Protein AF-A0A380NZH6-F1 (afdb_monomer)

Mean predicted aligned error: 6.32 Å

InterPro domains:
  IPR003447 FemABX peptidyl transferase [PF02388] (2-117)
  IPR003447 FemABX peptidyl transferase [PS51191] (1-129)
  IPR016181 Acyl-CoA N-acyltransferase [SSF55729] (2-62)

Secondary structure (DSSP, 8-state):
-HHHHHTT-EEEEPPGGGHHHHHHHHHHHHHHHT-PPPPHHHHHHHHHHHGGG---EEEE--HHHHHHHHHHHHHHHHHHHHHHHHHHHH---HHHHHHHHHHHHHHHHHHHHHHHHHHHHHHHHHH--

Nearest PDB structures (foldseek):
  6n9h-assembly1_A  TM=8.801E-01  e=1.020E+00  synthetic construct
  1r49-assembly1_A  TM=5.779E-01  e=1.403E-01  Homo sapiens
  5j0h-assembly1_A  TM=8.875E-01  e=2.063E+00  synthetic construct
  8glt-assembly1_0  TM=8.113E-01  e=1.935E+00  synthetic construct
  8fbo-assembly1_C  TM=5.545E-01  e=1.405E+00  synthetic construct

Organism: Weissella viridescens (NCBI:txid1629)

Radius of gyration: 22.74 Å; Cα contacts (8 Å, |Δi|>4): 81; chains: 1; bounding box: 48×33×60 Å

Sequence (129 aa):
MKKTQQFGVKLRELTREELPAFKALTEDTAKRVGFADKPLEFYQIFFDDYGERAHYVVAEINFVDYINNEKDVIAKLDEKLTKLGERLAVKETKKNRGQFNEFTDQKQQHQKRIQKLWICLANKSQRMM

Solvent-accessible surface area (backbone atoms only — not comparable to full-atom values): 7460 Å² total; per-residue (Å²): 112,76,65,49,61,73,61,54,52,41,80,43,78,58,55,82,87,45,45,66,63,50,45,53,55,49,39,57,50,20,63,74,76,69,51,88,61,81,60,66,66,58,57,50,49,49,42,67,77,44,38,97,78,47,83,53,74,46,82,45,64,57,66,67,63,47,46,50,54,46,48,54,52,40,53,58,42,49,58,51,44,51,58,44,50,55,48,41,74,78,52,79,43,74,68,58,54,50,52,43,51,52,50,50,54,52,42,52,54,46,52,53,52,47,53,55,49,52,52,52,52,55,56,50,61,67,73,77,110

Structure (mmCIF, N/CA/C/O backbone):
data_AF-A0A380NZH6-F1
#
_entry.id   AF-A0A380NZH6-F1
#
loop_
_atom_site.group_PDB
_atom_site.id
_atom_site.type_symbol
_atom_site.label_atom_id
_atom_site.label_alt_id
_atom_site.label_comp_id
_atom_site.label_asym_id
_atom_site.label_entity_id
_atom_site.label_seq_id
_atom_site.pdbx_PDB_ins_code
_atom_site.Cartn_x
_atom_site.Cartn_y
_atom_site.Cartn_z
_atom_site.occupancy
_atom_site.B_iso_or_equiv
_atom_site.auth_seq_id
_atom_site.auth_comp_id
_atom_site.auth_asym_id
_atom_site.auth_atom_id
_atom_site.pdbx_PDB_model_num
ATOM 1 N N . MET A 1 1 ? -11.509 -6.045 -7.310 1.00 49.09 1 MET A N 1
ATOM 2 C CA . MET A 1 1 ? -10.501 -6.910 -6.652 1.00 49.09 1 MET A CA 1
ATOM 3 C C . MET A 1 1 ? -9.058 -6.696 -7.128 1.00 49.09 1 MET A C 1
ATOM 5 O O . MET A 1 1 ? -8.190 -6.624 -6.272 1.00 49.09 1 MET A O 1
ATOM 9 N N . LYS A 1 2 ? -8.763 -6.511 -8.431 1.00 59.88 2 LYS A N 1
ATOM 10 C CA . LYS A 1 2 ? -7.369 -6.371 -8.932 1.00 59.88 2 LYS A CA 1
ATOM 11 C C . LYS A 1 2 ? -6.537 -5.249 -8.275 1.00 59.88 2 LYS A C 1
ATOM 13 O O . LYS A 1 2 ? -5.356 -5.439 -8.020 1.00 59.88 2 LYS A O 1
ATOM 18 N N . LYS A 1 3 ? -7.153 -4.102 -7.956 1.00 62.75 3 LYS A N 1
ATOM 19 C CA . LYS A 1 3 ? -6.465 -2.970 -7.302 1.00 62.75 3 LYS A CA 1
ATOM 20 C C . LYS A 1 3 ? -6.102 -3.253 -5.837 1.00 62.75 3 LYS A C 1
ATOM 22 O O . LYS A 1 3 ? -5.036 -2.859 -5.397 1.00 62.75 3 LYS A O 1
ATOM 27 N N . THR A 1 4 ? -6.947 -3.968 -5.097 1.00 67.94 4 THR A N 1
ATOM 28 C CA . THR A 1 4 ? -6.730 -4.293 -3.674 1.00 67.94 4 THR A CA 1
ATOM 29 C C . THR A 1 4 ? -5.470 -5.139 -3.474 1.00 67.94 4 THR A C 1
ATOM 31 O O . THR A 1 4 ? -4.642 -4.813 -2.630 1.00 67.94 4 THR A O 1
ATOM 34 N N . GLN A 1 5 ? -5.278 -6.158 -4.322 1.00 67.06 5 GLN A N 1
ATOM 35 C CA . GLN A 1 5 ? -4.050 -6.963 -4.348 1.00 67.06 5 GLN A CA 1
ATOM 36 C C . GLN A 1 5 ? -2.838 -6.150 -4.807 1.00 67.06 5 GLN A C 1
ATOM 38 O O . GLN A 1 5 ? -1.771 -6.262 -4.215 1.00 67.06 5 GLN A O 1
ATOM 43 N N . GLN A 1 6 ? -3.004 -5.292 -5.821 1.00 69.25 6 GLN A N 1
ATOM 44 C CA . GLN A 1 6 ? -1.930 -4.415 -6.291 1.00 69.25 6 GLN A CA 1
ATOM 45 C C . GLN A 1 6 ? -1.410 -3.482 -5.187 1.00 69.25 6 GLN A C 1
ATOM 47 O O . GLN A 1 6 ? -0.216 -3.209 -5.140 1.00 69.25 6 GLN A O 1
ATOM 52 N N . PHE A 1 7 ? -2.290 -3.007 -4.300 1.00 74.31 7 PHE A N 1
ATOM 53 C CA . PHE A 1 7 ? -1.907 -2.146 -3.182 1.00 74.31 7 PHE A CA 1
ATOM 54 C C . PHE A 1 7 ? -1.414 -2.901 -1.942 1.00 74.31 7 PHE A C 1
ATOM 56 O O . PHE A 1 7 ? -1.074 -2.265 -0.949 1.00 74.31 7 PHE A O 1
ATOM 63 N N . GLY A 1 8 ? -1.356 -4.236 -1.984 1.00 82.38 8 GLY A N 1
ATOM 64 C CA . GLY A 1 8 ? -0.907 -5.041 -0.849 1.00 82.38 8 GLY A CA 1
ATOM 65 C C . GLY A 1 8 ? -1.820 -4.931 0.373 1.00 82.38 8 GLY A C 1
ATOM 66 O O . GLY A 1 8 ? -1.342 -5.088 1.494 1.00 82.38 8 GLY A O 1
ATOM 67 N N . VAL A 1 9 ? -3.111 -4.641 0.168 1.00 87.69 9 VAL A N 1
ATOM 68 C CA . VAL A 1 9 ? -4.091 -4.601 1.259 1.00 87.69 9 VAL A CA 1
ATOM 69 C C . VAL A 1 9 ? -4.250 -6.010 1.819 1.00 87.69 9 VAL A C 1
ATOM 71 O O . VAL A 1 9 ? -4.562 -6.941 1.071 1.00 87.69 9 VAL A O 1
ATOM 74 N N . LYS A 1 10 ? -4.066 -6.153 3.129 1.00 88.25 10 LYS A N 1
ATOM 75 C CA . LYS A 1 10 ? -4.264 -7.405 3.859 1.00 88.25 10 LYS A CA 1
ATOM 76 C C . LYS A 1 10 ? -5.495 -7.284 4.746 1.00 88.25 10 LYS A C 1
ATOM 78 O O . LYS A 1 10 ? -5.770 -6.216 5.288 1.00 88.25 10 LYS A O 1
ATOM 83 N N . LEU A 1 11 ? -6.241 -8.379 4.849 1.00 91.38 11 LEU A N 1
ATOM 84 C CA . LEU A 1 11 ? -7.288 -8.526 5.850 1.00 91.38 11 LEU A CA 1
ATOM 85 C C . LEU A 1 11 ? -6.686 -9.231 7.054 1.00 91.38 11 LEU A C 1
ATOM 87 O O . LEU A 1 11 ? -5.970 -10.220 6.888 1.00 91.38 11 LEU A O 1
ATOM 91 N N . ARG A 1 12 ? -6.974 -8.710 8.239 1.00 93.56 12 ARG A N 1
ATOM 92 C CA . ARG A 1 12 ? -6.500 -9.276 9.494 1.00 93.56 12 ARG A CA 1
ATOM 93 C C . ARG A 1 12 ? -7.619 -9.236 10.518 1.00 93.56 12 ARG A C 1
ATOM 95 O O . ARG A 1 12 ? -8.300 -8.219 10.649 1.00 93.56 12 ARG A O 1
ATOM 102 N N . GLU A 1 13 ? -7.802 -10.348 11.213 1.00 94.25 13 GLU A N 1
ATOM 103 C CA . GLU A 1 13 ? -8.663 -10.405 12.389 1.00 94.25 13 GLU A CA 1
ATOM 104 C C . GLU A 1 13 ? -7.970 -9.710 13.563 1.00 94.25 13 GLU A C 1
ATOM 106 O O . GLU A 1 13 ? -6.764 -9.870 13.776 1.00 94.25 13 GLU A O 1
ATOM 111 N N . LEU A 1 14 ? -8.730 -8.888 14.279 1.00 94.19 14 LEU A N 1
ATOM 112 C CA . LEU A 1 14 ? -8.266 -8.175 15.457 1.00 94.19 14 LEU A CA 1
ATOM 113 C C . LEU A 1 14 ? -8.392 -9.045 16.698 1.00 94.19 14 LEU A C 1
ATOM 115 O O . LEU A 1 14 ? -9.373 -9.773 16.865 1.00 94.19 14 LEU A O 1
ATOM 119 N N . THR A 1 15 ? -7.438 -8.886 17.609 1.00 94.75 15 THR A N 1
ATOM 120 C CA . THR A 1 15 ? -7.571 -9.420 18.963 1.00 94.75 15 THR A CA 1
ATOM 121 C C . THR A 1 15 ? -8.375 -8.468 19.850 1.00 94.75 15 THR A C 1
ATOM 123 O O . THR A 1 15 ? -8.601 -7.297 19.521 1.00 94.75 15 THR A O 1
ATOM 126 N N . ARG A 1 16 ? -8.800 -8.962 21.016 1.00 93.62 16 ARG A N 1
ATOM 127 C CA . ARG A 1 16 ? -9.546 -8.176 22.005 1.00 93.62 16 ARG A CA 1
ATOM 128 C C . ARG A 1 16 ? -8.792 -6.913 22.440 1.00 93.62 16 ARG A C 1
ATOM 130 O O . ARG A 1 16 ? -9.400 -5.867 22.661 1.00 93.62 16 ARG A O 1
ATOM 137 N N . GLU A 1 17 ? -7.468 -6.995 22.541 1.00 95.19 17 GLU A N 1
ATOM 138 C CA . GLU A 1 17 ? -6.579 -5.901 22.956 1.00 95.19 17 GLU A CA 1
ATOM 139 C C . GLU A 1 17 ? -6.511 -4.775 21.916 1.00 95.19 17 GLU A C 1
ATOM 141 O O . GLU A 1 17 ? -6.164 -3.645 22.252 1.00 95.19 17 GLU A O 1
ATOM 146 N N . GLU A 1 18 ? -6.870 -5.062 20.663 1.00 95.00 18 GLU A N 1
ATOM 147 C CA . GLU A 1 18 ? -6.855 -4.104 19.556 1.00 95.00 18 GLU A CA 1
ATOM 148 C C . GLU A 1 18 ? -8.195 -3.371 19.373 1.00 95.00 18 GLU A C 1
ATOM 150 O O . GLU A 1 18 ? -8.281 -2.406 18.605 1.00 95.00 18 GLU A O 1
ATOM 155 N N . LEU A 1 19 ? -9.241 -3.761 20.112 1.00 94.94 19 LEU A N 1
ATOM 156 C CA . LEU A 1 19 ? -10.554 -3.105 20.077 1.00 94.94 19 LEU A CA 1
ATOM 157 C C . LEU A 1 19 ? -10.524 -1.598 20.399 1.00 94.94 19 LEU A C 1
ATOM 159 O O . LEU A 1 19 ? -11.288 -0.862 19.772 1.00 94.94 19 LEU A O 1
ATOM 163 N N . PRO A 1 20 ? -9.648 -1.074 21.283 1.00 95.69 20 PRO A N 1
ATOM 164 C CA . PRO A 1 20 ? -9.499 0.371 21.460 1.00 95.69 20 PRO A CA 1
ATOM 165 C C . PRO A 1 20 ? -9.061 1.092 20.176 1.00 95.69 20 PRO A C 1
ATOM 167 O O . PRO A 1 20 ? -9.580 2.162 19.857 1.00 95.69 20 PRO A O 1
ATOM 170 N N . ALA A 1 21 ? -8.145 0.501 19.401 1.00 92.56 21 ALA A N 1
ATOM 171 C CA . ALA A 1 21 ? -7.702 1.074 18.130 1.00 92.56 21 ALA A CA 1
ATOM 172 C C . ALA A 1 21 ? -8.813 1.008 17.071 1.00 92.56 21 ALA A C 1
ATOM 174 O O . ALA A 1 21 ? -9.024 1.969 16.329 1.00 92.56 21 ALA A O 1
ATOM 175 N N . PHE A 1 22 ? -9.568 -0.093 17.039 1.00 94.00 22 PHE A N 1
ATOM 176 C CA . PHE A 1 22 ? -10.758 -0.222 16.200 1.00 94.00 22 PHE A CA 1
ATOM 177 C C . PHE A 1 22 ? -11.805 0.850 16.524 1.00 94.00 22 PHE A C 1
ATOM 179 O O . PHE A 1 22 ? -12.269 1.546 15.622 1.00 94.00 22 PHE A O 1
ATOM 186 N N . LYS A 1 23 ? -12.106 1.045 17.812 1.00 94.50 23 LYS A N 1
ATOM 187 C CA . LYS A 1 23 ? -13.035 2.067 18.305 1.00 94.50 23 LYS A CA 1
ATOM 188 C C . LYS A 1 23 ? -12.628 3.475 17.872 1.00 94.50 23 LYS A C 1
ATOM 190 O O . LYS A 1 23 ? -13.481 4.261 17.472 1.00 94.50 23 LYS A O 1
ATOM 195 N N . ALA A 1 24 ? -11.339 3.808 17.930 1.00 93.88 24 ALA A N 1
ATOM 196 C CA . ALA A 1 24 ? -10.859 5.108 17.465 1.00 93.88 24 ALA A CA 1
ATOM 197 C C . ALA A 1 24 ? -11.144 5.317 15.962 1.00 93.88 24 ALA A C 1
ATOM 199 O O . ALA A 1 24 ? -11.608 6.382 15.555 1.00 93.88 24 ALA A O 1
ATOM 200 N N . LEU A 1 25 ? -10.948 4.278 15.138 1.00 91.62 25 LEU A N 1
ATOM 201 C CA . LEU A 1 25 ? -11.234 4.323 13.698 1.00 91.62 25 LEU A CA 1
ATOM 202 C C . LEU A 1 25 ? -12.733 4.458 13.391 1.00 91.62 25 LEU A C 1
ATOM 204 O O . LEU A 1 25 ? -13.120 5.213 12.486 1.00 91.62 25 LEU A O 1
ATOM 208 N N . THR A 1 26 ? -13.585 3.724 14.111 1.00 92.25 26 THR A N 1
ATOM 209 C CA . THR A 1 26 ? -15.043 3.808 13.941 1.00 92.25 26 THR A CA 1
ATOM 210 C C . THR A 1 26 ? -15.569 5.154 14.404 1.00 92.25 26 THR A C 1
ATOM 212 O O . THR A 1 26 ? -16.432 5.720 13.738 1.00 92.25 26 THR A O 1
ATOM 215 N N . GLU A 1 27 ? -14.997 5.721 15.464 1.00 94.19 27 GLU A N 1
ATOM 216 C CA . GLU A 1 27 ? -15.384 7.029 15.979 1.00 94.19 27 GLU A CA 1
ATOM 217 C C . GLU A 1 27 ? -15.055 8.157 15.009 1.00 94.19 27 GLU A C 1
ATOM 219 O O . GLU A 1 27 ? -15.910 8.996 14.730 1.00 94.19 27 GLU A O 1
ATOM 224 N N . ASP A 1 28 ? -13.843 8.163 14.453 1.00 92.88 28 ASP A N 1
ATOM 225 C CA . ASP A 1 28 ? -13.444 9.131 13.430 1.00 92.88 28 ASP A CA 1
ATOM 226 C C . ASP A 1 28 ? -14.360 9.044 12.204 1.00 92.88 28 ASP A C 1
ATOM 228 O O . ASP A 1 28 ? -14.760 10.057 11.619 1.00 92.88 28 ASP A O 1
ATOM 232 N N . THR A 1 29 ? -14.747 7.823 11.833 1.00 91.81 29 THR A N 1
ATOM 233 C CA . THR A 1 29 ? -15.702 7.591 10.747 1.00 91.81 29 THR A CA 1
ATOM 234 C C . THR A 1 29 ? -17.093 8.108 11.108 1.00 91.81 29 THR A C 1
ATOM 236 O O . THR A 1 29 ? -17.703 8.806 10.298 1.00 91.81 29 THR A O 1
ATOM 239 N N . ALA A 1 30 ? -17.577 7.822 12.314 1.00 92.31 30 ALA A N 1
ATOM 240 C CA . ALA A 1 30 ? -18.882 8.246 12.802 1.00 92.31 30 ALA A CA 1
ATOM 241 C C . ALA A 1 30 ? -18.991 9.774 12.878 1.00 92.31 30 ALA A C 1
ATOM 243 O O . ALA A 1 30 ? -19.942 10.345 12.345 1.00 92.31 30 ALA A O 1
ATOM 244 N N . LYS A 1 31 ? -17.956 10.447 13.403 1.00 93.12 31 LYS A N 1
ATOM 245 C CA . LYS A 1 31 ? -17.822 11.914 13.410 1.00 93.12 31 LYS A CA 1
ATOM 246 C C . LYS A 1 31 ? -17.895 12.499 12.003 1.00 93.12 31 LYS A C 1
ATOM 248 O O . LYS A 1 31 ? -18.608 13.471 11.781 1.00 93.12 31 LYS A O 1
ATOM 253 N N . ARG A 1 32 ? -17.186 11.897 11.042 1.00 93.56 32 ARG A N 1
ATOM 254 C CA . ARG A 1 32 ? -17.176 12.358 9.644 1.00 93.56 32 ARG A CA 1
ATOM 255 C C . ARG A 1 32 ? -18.535 12.204 8.960 1.00 93.56 32 ARG A C 1
ATOM 257 O O . ARG A 1 32 ? -18.887 13.035 8.132 1.00 93.56 32 ARG A O 1
ATOM 264 N N . VAL A 1 33 ? -19.254 11.121 9.246 1.00 92.94 33 VAL A N 1
ATO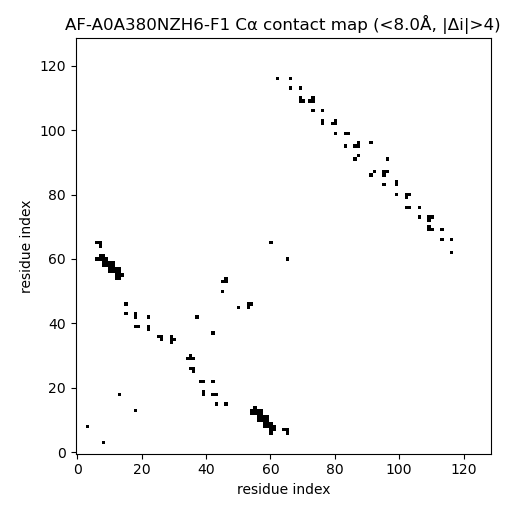M 265 C CA . VAL A 1 33 ? -20.554 10.815 8.623 1.00 92.94 33 VAL A CA 1
ATOM 266 C C . VAL A 1 33 ? -21.713 11.505 9.359 1.00 92.94 33 VAL A C 1
ATOM 268 O O . VAL A 1 33 ? -22.757 11.738 8.758 1.00 92.94 33 VAL A O 1
ATOM 271 N N . GLY A 1 34 ? -21.524 11.881 10.626 1.00 92.56 34 GLY A N 1
ATOM 272 C CA . GLY A 1 34 ? -22.514 12.580 11.446 1.00 92.56 34 GLY A CA 1
ATOM 273 C C . GLY A 1 34 ? -23.439 11.653 12.239 1.00 92.56 34 GLY A C 1
ATOM 274 O O . GLY A 1 34 ? -24.594 12.004 12.465 1.00 92.56 34 GLY A O 1
ATOM 275 N N . PHE A 1 35 ? -22.963 10.474 12.655 1.00 91.06 35 PHE A N 1
ATOM 276 C CA . PHE A 1 35 ? -23.714 9.565 13.531 1.00 91.06 35 PHE A CA 1
ATOM 277 C C . PHE A 1 35 ? -22.956 9.260 14.829 1.00 91.06 35 PHE A C 1
ATOM 279 O O . PHE A 1 35 ? -21.754 9.498 14.933 1.00 91.06 35 PHE A O 1
ATOM 286 N N . ALA A 1 36 ? -23.670 8.744 15.832 1.00 89.56 36 ALA A N 1
ATOM 287 C CA . ALA A 1 36 ? -23.090 8.362 17.117 1.00 89.56 36 ALA A CA 1
ATOM 288 C C . ALA A 1 36 ? -22.508 6.940 17.069 1.00 89.56 36 ALA A C 1
ATOM 290 O O . ALA A 1 36 ? -23.213 5.987 16.730 1.00 89.56 36 ALA A O 1
ATOM 291 N N . ASP A 1 37 ? -21.236 6.801 17.440 1.00 93.12 37 ASP A N 1
ATOM 292 C CA . ASP A 1 37 ? -20.571 5.503 17.576 1.00 93.12 37 ASP A CA 1
ATOM 293 C C . ASP A 1 37 ? -20.915 4.821 18.914 1.00 93.12 37 ASP A C 1
ATOM 295 O O . ASP A 1 37 ? -21.281 5.480 19.891 1.00 93.12 37 ASP A O 1
ATOM 299 N N . LYS A 1 38 ? -20.786 3.492 18.973 1.00 94.38 38 LYS A N 1
ATOM 300 C CA . LYS A 1 38 ? -20.929 2.717 20.215 1.00 94.38 38 LYS A CA 1
ATOM 301 C C . LYS A 1 38 ? -19.699 2.890 21.109 1.00 94.38 38 LYS A C 1
ATOM 303 O O . LYS A 1 38 ? -18.612 3.082 20.573 1.00 94.38 38 LYS A O 1
ATOM 308 N N . PRO A 1 39 ? -19.837 2.827 22.446 1.00 95.94 39 PRO A N 1
ATOM 309 C CA . PRO A 1 39 ? -18.697 2.917 23.358 1.00 95.94 39 PRO A CA 1
ATOM 310 C C . PRO A 1 39 ? -17.813 1.658 23.277 1.00 95.94 39 PRO A C 1
ATOM 312 O O . PRO A 1 39 ? -18.225 0.643 22.715 1.00 95.94 39 PRO A O 1
ATOM 315 N N . LEU A 1 40 ? -16.593 1.710 23.821 1.00 95.94 40 LEU A N 1
ATOM 316 C CA . LEU A 1 40 ? -15.638 0.595 23.744 1.00 95.94 40 LEU A CA 1
ATOM 317 C C . LEU A 1 40 ? -16.184 -0.683 24.400 1.00 95.94 40 LEU A C 1
ATOM 319 O O . LEU A 1 40 ? -16.004 -1.776 23.864 1.00 95.94 40 LEU A O 1
ATOM 323 N N . GLU A 1 41 ? -16.893 -0.538 25.517 1.00 96.75 41 GLU A N 1
ATOM 324 C CA . GLU A 1 41 ? -17.467 -1.638 26.291 1.00 96.75 41 GLU A CA 1
ATOM 325 C C . GLU A 1 41 ? -18.422 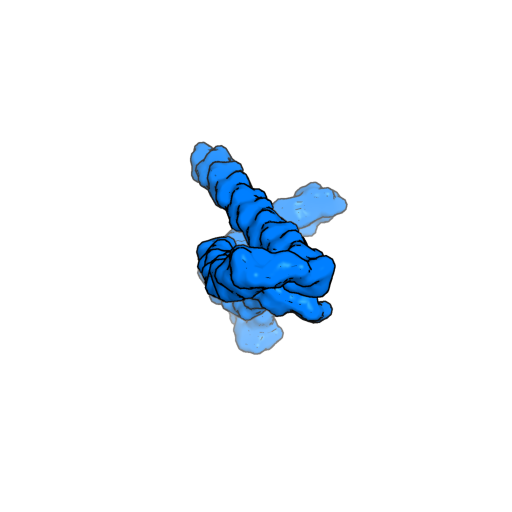-2.483 25.445 1.00 96.75 41 GLU A C 1
ATOM 327 O O . GLU A 1 41 ? -18.445 -3.702 25.575 1.00 96.75 41 GLU A O 1
ATOM 332 N N . PHE A 1 42 ? -19.164 -1.859 24.524 1.00 95.44 42 PHE A N 1
ATOM 333 C CA . PHE A 1 42 ? -20.038 -2.582 23.601 1.00 95.44 42 PHE A CA 1
ATOM 334 C C . PHE A 1 42 ? -19.242 -3.565 22.736 1.00 95.44 42 PHE A C 1
ATOM 336 O O . PHE A 1 42 ? -19.635 -4.721 22.589 1.00 95.44 42 PHE A O 1
ATOM 343 N N . TYR A 1 43 ? -18.111 -3.116 22.187 1.00 94.69 43 TYR A N 1
ATOM 344 C CA . TYR A 1 43 ? -17.278 -3.943 21.321 1.00 94.69 43 TYR A CA 1
ATOM 345 C C . TYR A 1 43 ? -16.600 -5.081 22.092 1.00 94.69 43 TYR A C 1
ATOM 347 O O . TYR A 1 43 ? -16.498 -6.191 21.569 1.00 94.69 43 TYR A O 1
ATOM 355 N N . GLN A 1 44 ? -16.185 -4.819 23.336 1.00 95.12 44 GLN A N 1
ATOM 356 C CA . GLN A 1 44 ? -15.583 -5.815 24.228 1.00 95.12 44 GLN A CA 1
ATOM 357 C C . GLN A 1 44 ? -16.591 -6.882 24.663 1.00 95.12 44 GLN A C 1
ATOM 359 O O . GLN A 1 44 ? -16.304 -8.062 24.511 1.00 95.12 44 GLN A O 1
ATOM 364 N N . ILE A 1 45 ? -17.786 -6.483 25.113 1.00 95.75 45 ILE A N 1
ATOM 365 C CA . ILE A 1 45 ? -18.860 -7.421 25.478 1.00 95.75 45 ILE A CA 1
ATOM 366 C C . ILE A 1 45 ? -19.236 -8.283 24.272 1.00 95.75 45 ILE A C 1
ATOM 368 O O . ILE A 1 45 ? -19.344 -9.497 24.385 1.00 95.75 45 ILE A O 1
ATOM 372 N N . PHE A 1 46 ? -19.368 -7.678 23.089 1.00 94.31 46 PHE A N 1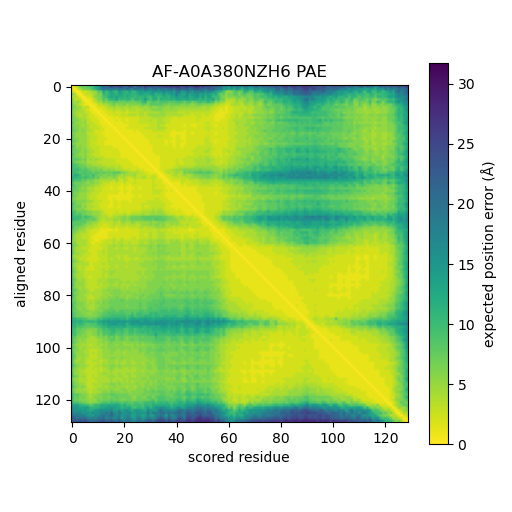
ATOM 373 C CA . PHE A 1 46 ? -19.660 -8.426 21.869 1.00 94.31 46 PHE A CA 1
ATOM 374 C C . PHE A 1 46 ? -18.561 -9.443 21.524 1.00 94.31 46 PHE A C 1
ATOM 376 O O . PHE A 1 46 ? -18.871 -10.548 21.092 1.00 94.31 46 PHE A O 1
ATOM 383 N N . PHE A 1 47 ? -17.286 -9.094 21.720 1.00 94.12 47 PHE A N 1
ATOM 384 C CA . PHE A 1 47 ? -16.176 -10.028 21.531 1.00 94.12 47 PHE A CA 1
ATOM 385 C C . PHE A 1 47 ? -16.245 -11.189 22.535 1.00 94.12 47 PHE A C 1
ATOM 387 O O . PHE A 1 47 ? -16.139 -12.349 22.143 1.00 94.12 47 PHE A O 1
ATOM 394 N N . ASP A 1 48 ? -16.467 -10.877 23.812 1.00 94.00 48 ASP A N 1
ATOM 395 C CA . ASP A 1 48 ? -16.430 -11.844 24.914 1.00 94.00 48 ASP A CA 1
ATOM 396 C C . ASP A 1 48 ? -17.630 -12.810 24.889 1.00 94.00 48 ASP A C 1
ATOM 398 O O . ASP A 1 48 ? -17.459 -14.015 25.072 1.00 94.00 48 ASP A O 1
ATOM 402 N N . ASP A 1 49 ? -18.834 -12.311 24.594 1.00 96.00 49 ASP A N 1
ATOM 403 C CA . ASP A 1 49 ? -20.070 -13.108 24.601 1.00 96.00 49 ASP A CA 1
ATOM 404 C C . ASP A 1 49 ? -20.187 -14.034 23.381 1.00 96.00 49 ASP A C 1
ATOM 406 O O . ASP A 1 49 ? -20.736 -15.144 23.448 1.00 96.00 49 ASP A O 1
ATOM 410 N N . TYR A 1 50 ? -19.709 -13.570 22.225 1.00 92.56 50 TYR A N 1
ATOM 411 C CA . TYR A 1 50 ? -19.831 -14.318 20.976 1.00 92.56 50 TYR A CA 1
ATOM 412 C C . TYR A 1 50 ? -18.593 -15.163 20.676 1.00 92.56 50 TYR A C 1
ATOM 414 O O . TYR A 1 50 ? -18.741 -16.176 19.983 1.00 92.56 50 TYR A O 1
ATOM 422 N N . GLY A 1 51 ? -17.428 -14.821 21.237 1.00 88.50 51 GLY A N 1
ATOM 423 C CA . GLY A 1 51 ? -16.179 -15.564 21.078 1.00 88.50 51 GLY A CA 1
ATOM 424 C C . GLY A 1 51 ? -15.876 -15.836 19.605 1.00 88.50 51 GLY A C 1
ATOM 425 O O . GLY A 1 51 ? -15.954 -14.941 18.769 1.00 88.50 51 GLY A O 1
ATOM 426 N N . GLU A 1 52 ? -15.640 -17.103 19.259 1.00 88.69 52 GLU A N 1
ATOM 427 C CA . GLU A 1 52 ? -15.355 -17.555 17.884 1.00 88.69 52 GLU A CA 1
ATOM 428 C C . GLU A 1 52 ? -16.496 -17.323 16.874 1.00 88.69 52 GLU A C 1
ATOM 430 O O . GLU A 1 52 ? -16.335 -17.581 15.686 1.00 88.69 52 GLU A O 1
ATOM 435 N N . ARG A 1 53 ? -17.671 -16.860 17.315 1.00 90.75 53 ARG A N 1
ATOM 436 C CA . ARG A 1 53 ? -18.803 -16.533 16.430 1.00 90.75 53 ARG A CA 1
ATOM 437 C C . ARG A 1 53 ? -18.803 -15.070 15.983 1.00 90.75 53 ARG A C 1
ATOM 439 O O . ARG A 1 53 ? -19.665 -14.686 15.193 1.00 90.75 53 ARG A O 1
ATOM 446 N N . ALA A 1 54 ? -17.881 -14.256 16.492 1.00 87.25 54 ALA A N 1
ATOM 447 C CA . ALA A 1 54 ? -17.750 -12.843 16.173 1.00 87.25 54 ALA A CA 1
ATOM 448 C C . ALA A 1 54 ? -16.310 -12.510 15.778 1.00 87.25 54 ALA A C 1
ATOM 450 O O . ALA A 1 54 ? -15.373 -12.767 16.523 1.00 87.25 54 ALA A O 1
ATOM 451 N N . HIS A 1 55 ? -16.146 -11.860 14.624 1.00 91.00 55 HIS A N 1
ATOM 452 C CA . HIS A 1 55 ? -14.836 -11.442 14.130 1.00 91.00 55 HIS A CA 1
ATOM 453 C C . HIS A 1 55 ? -14.832 -9.944 13.851 1.00 91.00 55 HIS A C 1
ATOM 455 O O . HIS A 1 55 ? -15.668 -9.434 13.100 1.00 91.00 55 HIS A O 1
ATOM 461 N N . TYR A 1 56 ? -13.845 -9.248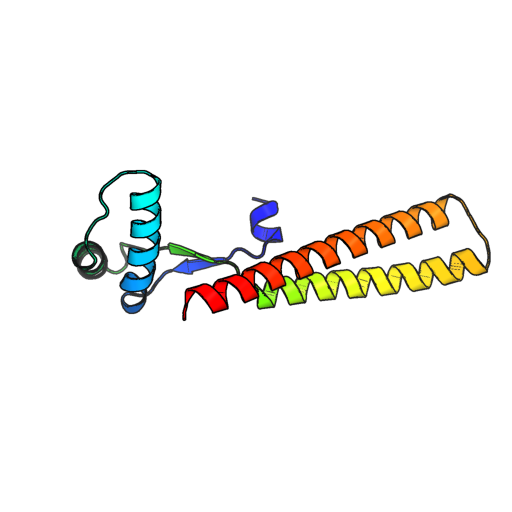 14.407 1.00 93.19 56 TYR A N 1
ATOM 462 C CA . TYR A 1 56 ? -13.502 -7.896 13.987 1.00 93.19 56 TYR A CA 1
ATOM 463 C C . TYR A 1 56 ? -12.384 -7.983 12.963 1.00 93.19 56 TYR A C 1
ATOM 465 O O . TYR A 1 56 ? -11.315 -8.507 13.255 1.00 93.19 56 TYR A O 1
ATOM 473 N N . VAL A 1 57 ? -12.626 -7.474 11.758 1.00 93.12 57 VAL A N 1
ATOM 474 C CA . VAL A 1 57 ? -11.667 -7.549 10.652 1.00 93.12 57 VAL A CA 1
ATOM 475 C C . VAL A 1 57 ? -11.284 -6.145 10.221 1.00 93.12 57 VAL A C 1
ATOM 477 O O . VAL A 1 57 ? -12.147 -5.298 9.987 1.00 93.12 57 VAL A O 1
ATOM 480 N N . VAL A 1 58 ? -9.985 -5.915 10.060 1.00 91.62 58 VAL A N 1
ATOM 481 C CA . VAL A 1 58 ? -9.446 -4.681 9.488 1.00 91.62 58 VAL A CA 1
ATOM 482 C C . VAL A 1 58 ? -8.807 -4.941 8.135 1.00 91.62 58 VAL A C 1
ATOM 484 O O . VAL A 1 58 ? -8.250 -6.007 7.875 1.00 91.62 58 VAL A O 1
ATOM 487 N N . ALA A 1 59 ? -8.886 -3.932 7.270 1.00 91.12 59 ALA A N 1
ATOM 488 C CA . ALA A 1 59 ? -8.111 -3.862 6.044 1.00 91.12 59 ALA A CA 1
ATOM 489 C C . ALA A 1 59 ? -6.924 -2.921 6.269 1.00 91.12 59 ALA A C 1
ATOM 491 O O . ALA A 1 59 ? -7.109 -1.719 6.463 1.00 91.12 59 ALA A O 1
ATOM 492 N N . GLU A 1 60 ? -5.712 -3.462 6.232 1.00 89.25 60 GLU A N 1
ATOM 493 C CA . GLU A 1 60 ? -4.480 -2.715 6.480 1.00 89.25 60 GLU A CA 1
ATOM 494 C C 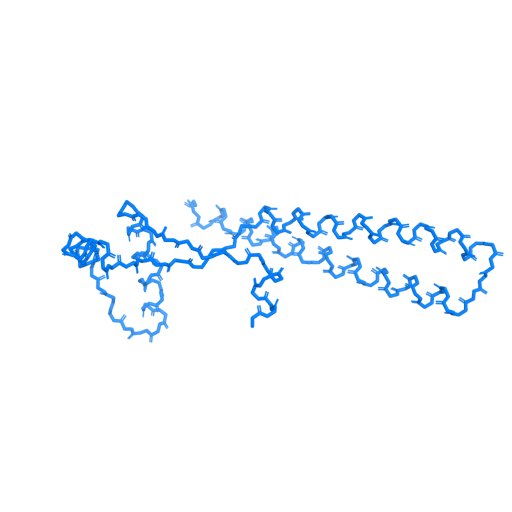. GLU A 1 60 ? -3.562 -2.715 5.254 1.00 89.25 60 GLU A C 1
ATOM 496 O O . GLU A 1 60 ? -3.573 -3.630 4.429 1.00 89.25 60 GLU A O 1
ATOM 501 N N . ILE A 1 61 ? -2.761 -1.656 5.128 1.00 89.00 61 ILE A N 1
ATOM 502 C CA . ILE A 1 61 ? -1.683 -1.554 4.143 1.00 89.00 61 ILE A CA 1
ATOM 503 C C . ILE A 1 61 ? -0.400 -1.269 4.910 1.00 89.00 61 ILE A C 1
ATOM 505 O O . ILE A 1 61 ? -0.315 -0.278 5.637 1.00 89.00 61 ILE A O 1
ATOM 509 N N . ASN A 1 62 ? 0.617 -2.098 4.696 1.00 88.56 62 ASN A N 1
ATOM 510 C CA . ASN A 1 62 ? 1.957 -1.830 5.194 1.00 88.56 62 ASN A CA 1
ATOM 511 C C . ASN A 1 62 ? 2.715 -0.957 4.180 1.00 88.56 62 ASN A C 1
ATOM 513 O O . ASN A 1 62 ? 3.049 -1.398 3.080 1.00 88.56 62 ASN A O 1
ATOM 517 N N . PHE A 1 63 ? 2.984 0.297 4.549 1.00 89.00 63 PHE A N 1
ATOM 518 C CA . PHE A 1 63 ? 3.679 1.239 3.668 1.00 89.00 63 PHE A CA 1
ATOM 519 C C . PHE A 1 63 ? 5.144 0.871 3.419 1.00 89.00 63 PHE A C 1
ATOM 521 O O . PHE A 1 63 ? 5.648 1.170 2.338 1.00 89.00 63 PHE A O 1
ATOM 528 N N . VAL A 1 64 ? 5.815 0.203 4.361 1.00 89.19 64 VAL A N 1
ATOM 529 C CA . VAL A 1 64 ? 7.197 -0.267 4.175 1.00 89.19 64 VAL A CA 1
ATOM 530 C C . VAL A 1 64 ? 7.231 -1.375 3.126 1.00 89.19 64 VAL A C 1
ATOM 532 O O . VAL A 1 64 ? 7.972 -1.261 2.150 1.00 89.19 64 VAL A O 1
ATOM 535 N N . ASP A 1 65 ? 6.371 -2.387 3.270 1.00 89.94 65 ASP A N 1
ATOM 536 C CA . ASP A 1 65 ? 6.238 -3.475 2.291 1.00 89.94 65 ASP A CA 1
ATOM 537 C C . ASP A 1 65 ? 5.888 -2.918 0.906 1.00 89.94 65 ASP A C 1
ATOM 539 O O . ASP A 1 65 ? 6.480 -3.301 -0.103 1.00 89.94 65 ASP A O 1
ATOM 543 N N . TYR A 1 66 ? 4.958 -1.960 0.854 1.00 90.69 66 TYR A N 1
ATOM 544 C CA . TYR A 1 66 ? 4.565 -1.315 -0.392 1.00 90.69 66 TYR A CA 1
ATOM 545 C C . TYR A 1 66 ? 5.743 -0.587 -1.058 1.00 90.69 66 TYR A C 1
ATOM 547 O O . TYR A 1 66 ? 5.978 -0.761 -2.253 1.00 90.69 66 TYR A O 1
ATOM 555 N N . ILE A 1 67 ? 6.506 0.212 -0.302 1.00 92.81 67 ILE A N 1
ATOM 556 C CA . ILE A 1 67 ? 7.679 0.928 -0.828 1.00 92.81 67 ILE A CA 1
ATOM 557 C C . ILE A 1 67 ? 8.725 -0.059 -1.355 1.00 92.81 67 ILE A C 1
ATOM 559 O O . ILE A 1 67 ? 9.305 0.189 -2.413 1.00 92.81 67 ILE A O 1
ATOM 563 N N . ASN A 1 68 ? 8.960 -1.166 -0.651 1.00 92.38 68 ASN A N 1
ATOM 564 C CA . ASN A 1 68 ? 9.909 -2.190 -1.084 1.00 92.38 68 ASN A CA 1
ATOM 565 C C . ASN A 1 68 ? 9.462 -2.851 -2.395 1.00 92.38 68 ASN A C 1
ATOM 567 O O . ASN A 1 68 ? 10.248 -2.915 -3.337 1.00 92.38 68 ASN A O 1
ATOM 571 N N . ASN A 1 69 ? 8.180 -3.204 -2.519 1.00 91.62 69 ASN A N 1
ATOM 572 C CA . ASN A 1 69 ? 7.632 -3.741 -3.766 1.00 91.62 69 ASN A CA 1
ATOM 573 C C . ASN A 1 69 ? 7.796 -2.762 -4.942 1.00 91.62 69 ASN A C 1
ATOM 575 O O . ASN A 1 69 ? 8.161 -3.167 -6.045 1.00 91.62 69 ASN A O 1
ATOM 579 N N . GLU A 1 70 ? 7.553 -1.466 -4.725 1.00 93.69 70 GLU A N 1
ATOM 580 C CA . GLU A 1 70 ? 7.748 -0.449 -5.767 1.00 93.69 70 GLU A CA 1
ATOM 581 C C . GLU A 1 70 ? 9.230 -0.305 -6.163 1.00 93.69 70 GLU A C 1
ATOM 583 O O . GLU A 1 70 ? 9.540 -0.132 -7.345 1.00 93.69 70 GLU A O 1
ATOM 588 N N . LYS A 1 71 ? 10.164 -0.423 -5.207 1.00 95.50 71 LYS A N 1
ATOM 589 C CA . LYS A 1 71 ? 11.612 -0.426 -5.483 1.00 95.50 71 LYS A CA 1
ATOM 590 C C . LYS A 1 71 ? 12.037 -1.637 -6.314 1.00 95.50 71 LYS A C 1
ATOM 592 O O . LYS A 1 71 ? 12.803 -1.464 -7.259 1.00 95.50 71 LYS A O 1
ATOM 597 N N . ASP A 1 72 ? 11.503 -2.821 -6.030 1.00 95.75 72 ASP A N 1
ATOM 598 C CA . ASP A 1 72 ? 11.794 -4.032 -6.806 1.00 95.75 72 ASP A CA 1
ATOM 599 C C . ASP A 1 72 ? 11.304 -3.913 -8.255 1.00 95.75 72 ASP A C 1
ATOM 601 O O . ASP A 1 72 ? 11.971 -4.350 -9.197 1.00 95.75 72 ASP A O 1
ATOM 605 N N . VAL A 1 73 ? 10.138 -3.291 -8.460 1.00 95.31 73 VAL A N 1
ATOM 606 C CA . VAL A 1 73 ? 9.626 -2.998 -9.806 1.00 95.31 73 VAL A CA 1
ATOM 607 C C . VAL A 1 73 ? 10.540 -2.009 -10.531 1.00 95.31 73 VAL A C 1
ATOM 609 O O . VAL A 1 73 ? 10.858 -2.227 -11.702 1.00 95.31 73 VAL A O 1
ATOM 612 N N . ILE A 1 74 ? 11.004 -0.960 -9.844 1.00 97.69 74 ILE A N 1
ATOM 613 C CA . ILE A 1 74 ? 11.960 0.007 -10.399 1.00 97.69 74 ILE A CA 1
ATOM 614 C C . ILE A 1 74 ? 13.270 -0.682 -10.799 1.00 97.69 74 ILE A C 1
ATOM 616 O O . ILE A 1 74 ? 13.730 -0.464 -11.916 1.00 97.69 74 ILE A O 1
ATOM 620 N N . ALA A 1 75 ? 13.824 -1.559 -9.958 1.00 97.94 75 ALA A N 1
ATOM 621 C CA . ALA A 1 75 ? 15.055 -2.289 -10.264 1.00 97.94 75 ALA A CA 1
ATOM 622 C C . ALA A 1 75 ? 14.922 -3.131 -11.548 1.00 97.94 75 ALA A C 1
ATOM 624 O O . ALA A 1 75 ? 15.773 -3.075 -12.436 1.00 97.94 75 ALA A O 1
ATOM 625 N N . LYS A 1 76 ? 13.792 -3.831 -11.718 1.00 97.75 76 LYS A N 1
ATOM 626 C CA . LYS A 1 76 ? 13.497 -4.597 -12.944 1.00 97.75 76 LYS A CA 1
ATOM 627 C C . LYS A 1 76 ? 13.331 -3.708 -14.178 1.00 97.75 76 LYS A C 1
ATOM 629 O O . LYS A 1 76 ? 13.642 -4.135 -15.291 1.00 97.75 76 LYS A O 1
ATOM 634 N N . LEU A 1 77 ? 12.784 -2.502 -14.019 1.00 97.75 77 LEU A N 1
ATOM 635 C CA . LEU A 1 77 ? 12.696 -1.523 -15.106 1.00 97.75 77 LEU A CA 1
ATOM 636 C C . LEU A 1 77 ? 14.081 -0.987 -15.473 1.00 97.75 77 LEU A C 1
ATOM 638 O O . LEU A 1 77 ? 14.366 -0.857 -16.660 1.00 97.75 77 LEU A O 1
ATOM 642 N N . ASP A 1 78 ? 14.951 -0.761 -14.491 1.00 97.88 78 ASP A N 1
ATOM 643 C CA . ASP A 1 78 ? 16.325 -0.312 -14.714 1.00 97.88 78 ASP A CA 1
ATOM 644 C C . ASP A 1 78 ? 17.141 -1.326 -15.512 1.00 97.88 78 ASP A C 1
ATOM 646 O O . ASP A 1 78 ? 17.754 -0.961 -16.514 1.00 97.88 78 ASP A O 1
ATOM 650 N N . GLU A 1 79 ? 17.054 -2.617 -15.186 1.00 97.75 79 GLU A N 1
ATOM 651 C CA . GLU A 1 79 ? 17.693 -3.667 -15.991 1.00 97.75 79 GLU A CA 1
ATOM 652 C C . GLU A 1 79 ? 17.217 -3.667 -17.455 1.00 97.75 79 GLU A C 1
ATOM 654 O O . GLU A 1 79 ? 18.007 -3.864 -18.386 1.00 97.75 79 GLU A O 1
ATOM 659 N N . LYS A 1 80 ? 15.914 -3.450 -17.685 1.00 96.69 80 LYS A N 1
ATOM 660 C CA . LYS A 1 80 ? 15.339 -3.375 -19.038 1.00 96.69 80 LYS A CA 1
ATOM 661 C C . LYS A 1 80 ? 15.801 -2.125 -19.780 1.00 96.69 80 LYS A C 1
ATOM 663 O O . LYS A 1 80 ? 16.091 -2.211 -20.974 1.00 96.69 80 LYS A O 1
ATOM 668 N N . LEU A 1 81 ? 15.859 -0.985 -19.093 1.00 97.25 81 LEU A N 1
ATOM 669 C CA . LEU A 1 81 ? 16.315 0.284 -19.651 1.00 97.25 81 LEU A CA 1
ATOM 670 C C . LEU A 1 81 ? 17.789 0.216 -20.043 1.00 97.25 81 LEU A C 1
ATOM 672 O O . LEU A 1 81 ? 18.114 0.638 -21.149 1.00 97.25 81 LEU A O 1
ATOM 676 N N . THR A 1 82 ? 18.649 -0.394 -19.223 1.00 97.25 82 THR A N 1
ATOM 677 C CA . THR A 1 82 ? 20.067 -0.612 -19.553 1.00 97.25 82 THR A CA 1
ATOM 678 C C . THR A 1 82 ? 20.214 -1.418 -20.844 1.00 97.25 82 THR A C 1
ATOM 680 O O . THR A 1 82 ? 20.817 -0.940 -21.804 1.00 97.25 82 THR A O 1
ATOM 683 N N . LYS A 1 83 ? 19.555 -2.583 -20.936 1.00 95.50 83 LYS A N 1
ATOM 684 C CA . LYS A 1 83 ? 19.597 -3.437 -22.140 1.00 95.50 83 LYS A CA 1
ATOM 685 C C . LYS A 1 83 ? 19.055 -2.734 -23.388 1.00 95.50 83 LYS A C 1
ATOM 687 O O . LYS A 1 83 ? 19.543 -2.950 -24.496 1.00 95.50 83 LYS A O 1
ATOM 692 N N . LEU A 1 84 ? 18.006 -1.921 -23.245 1.00 94.56 84 LEU A N 1
ATOM 693 C CA . LEU A 1 84 ? 17.467 -1.135 -24.359 1.00 94.56 84 LEU A CA 1
ATOM 694 C C . LEU A 1 84 ? 18.392 0.021 -24.747 1.00 94.56 84 LEU A C 1
ATOM 696 O O . LEU A 1 84 ? 18.521 0.296 -25.937 1.00 94.56 84 LEU A O 1
ATOM 700 N N . GLY A 1 85 ? 19.044 0.660 -23.776 1.00 94.38 85 GLY A N 1
ATOM 701 C CA . GLY A 1 85 ? 20.038 1.709 -23.994 1.00 94.38 85 GLY A CA 1
ATOM 702 C C . GLY A 1 85 ? 21.225 1.208 -24.814 1.00 94.38 85 GLY A C 1
ATOM 703 O O . GLY A 1 85 ? 21.572 1.826 -25.816 1.00 94.38 85 GLY A O 1
ATOM 704 N N . GLU A 1 86 ? 21.767 0.037 -24.470 1.00 95.31 86 GLU A N 1
ATOM 705 C CA . GLU A 1 86 ? 22.832 -0.626 -25.240 1.00 95.31 86 GLU A CA 1
ATOM 706 C C . GLU A 1 86 ? 22.402 -0.897 -26.689 1.00 95.31 86 GLU A C 1
ATOM 708 O O . GLU A 1 86 ? 23.111 -0.565 -27.638 1.00 95.31 86 GLU A O 1
ATOM 713 N N . ARG A 1 87 ? 21.195 -1.443 -26.888 1.00 93.38 87 ARG A N 1
ATOM 714 C CA . ARG A 1 87 ? 20.651 -1.706 -28.233 1.00 93.38 87 ARG A CA 1
ATOM 715 C C . ARG A 1 87 ? 20.468 -0.429 -29.048 1.00 93.38 87 ARG A C 1
ATOM 717 O O . ARG A 1 87 ? 20.707 -0.445 -30.252 1.00 93.38 87 ARG A O 1
ATOM 724 N N . LEU A 1 88 ? 20.018 0.649 -28.408 1.00 93.44 88 LEU A N 1
ATOM 725 C CA . LEU A 1 88 ? 19.837 1.952 -29.044 1.00 93.44 88 LEU A CA 1
ATOM 726 C C . LEU A 1 88 ? 21.170 2.581 -29.454 1.00 93.44 88 LEU A C 1
ATOM 728 O O . LEU A 1 88 ? 21.226 3.175 -30.526 1.00 93.44 88 LEU A O 1
ATOM 732 N N . ALA A 1 89 ? 22.225 2.402 -28.654 1.00 93.12 89 ALA A N 1
ATOM 733 C CA . ALA A 1 89 ? 23.570 2.876 -28.976 1.00 93.12 89 ALA A CA 1
ATOM 734 C C . ALA A 1 89 ? 24.171 2.159 -30.198 1.00 93.12 89 ALA A C 1
ATOM 736 O O . ALA A 1 89 ? 24.872 2.782 -30.989 1.00 93.12 89 ALA A O 1
ATOM 737 N N . VAL A 1 90 ? 23.869 0.867 -30.380 1.00 94.12 90 VAL A N 1
ATOM 738 C CA . VAL A 1 90 ? 24.294 0.105 -31.569 1.00 94.12 90 VAL A CA 1
ATOM 739 C C . VAL A 1 90 ? 23.475 0.494 -32.801 1.00 94.12 90 VAL A C 1
ATOM 741 O O . VAL A 1 90 ? 24.025 0.686 -33.884 1.00 94.12 90 VAL A O 1
ATOM 744 N N . LYS A 1 91 ? 22.147 0.574 -32.661 1.00 92.06 91 LYS A N 1
ATOM 745 C CA . LYS A 1 91 ? 21.248 0.969 -33.747 1.00 92.06 91 LYS A CA 1
ATOM 746 C C . LYS A 1 91 ? 19.953 1.552 -33.205 1.00 92.06 91 LYS A C 1
ATOM 748 O O . LYS A 1 91 ? 19.121 0.852 -32.615 1.00 92.06 91 LYS A O 1
ATOM 753 N N . GLU A 1 92 ? 19.716 2.814 -33.530 1.00 92.00 92 GLU A N 1
ATOM 754 C CA . GLU A 1 92 ? 18.466 3.460 -33.178 1.00 92.00 92 GLU A CA 1
ATOM 755 C C . GLU A 1 92 ? 17.321 2.960 -34.070 1.00 92.00 92 GLU A C 1
ATOM 757 O O . GLU A 1 92 ? 17.359 3.025 -35.299 1.00 92.00 92 GLU A O 1
ATOM 762 N N . THR A 1 93 ? 16.280 2.423 -33.434 1.00 94.06 93 THR A N 1
ATOM 763 C CA . THR A 1 93 ? 15.038 2.032 -34.107 1.00 94.06 93 THR A CA 1
ATOM 764 C C . THR A 1 93 ? 13.865 2.676 -33.387 1.00 94.06 93 THR A C 1
ATOM 766 O O . THR A 1 93 ? 13.835 2.731 -32.155 1.00 94.06 93 THR A O 1
ATOM 769 N N . LYS A 1 94 ? 12.847 3.102 -34.144 1.00 93.88 94 LYS A N 1
ATOM 770 C CA . LYS A 1 94 ? 11.621 3.699 -33.586 1.00 93.88 94 LYS A CA 1
ATOM 771 C C . LYS A 1 94 ? 10.968 2.800 -32.529 1.00 93.88 94 LYS A C 1
ATOM 773 O O . LYS A 1 94 ? 10.485 3.293 -31.515 1.00 93.88 94 LYS A O 1
ATOM 778 N N . LYS A 1 95 ? 11.008 1.478 -32.742 1.00 93.56 95 LYS A N 1
ATOM 779 C CA . LYS A 1 95 ? 10.495 0.477 -31.797 1.00 93.56 95 LYS A CA 1
ATOM 780 C C . LYS A 1 95 ? 11.255 0.502 -30.467 1.00 93.56 95 LYS A C 1
ATOM 782 O O . LYS A 1 95 ? 10.626 0.665 -29.427 1.00 93.56 95 LYS A O 1
ATOM 787 N N . ASN A 1 96 ? 12.584 0.377 -30.493 1.00 91.94 96 ASN A N 1
ATOM 788 C CA . ASN A 1 96 ? 13.384 0.365 -29.263 1.00 91.94 96 ASN A CA 1
ATOM 789 C C . ASN A 1 96 ? 13.315 1.714 -28.535 1.00 91.94 96 ASN A C 1
ATOM 791 O O . ASN A 1 96 ? 13.254 1.739 -27.309 1.00 91.94 96 ASN A O 1
ATOM 795 N N . ARG A 1 97 ? 13.274 2.831 -29.279 1.00 94.94 97 ARG A N 1
ATOM 796 C CA . ARG A 1 97 ? 13.163 4.180 -28.707 1.00 94.94 97 ARG A CA 1
ATOM 797 C C . ARG A 1 97 ? 11.827 4.369 -27.999 1.00 94.94 97 ARG A C 1
ATOM 799 O O . ARG A 1 97 ? 11.810 4.846 -26.868 1.00 94.94 97 ARG A O 1
ATOM 806 N N . GLY A 1 98 ? 10.731 3.954 -28.639 1.00 96.31 98 GLY A N 1
ATOM 807 C CA . GLY A 1 98 ? 9.394 3.988 -28.049 1.00 96.31 98 GLY A CA 1
ATOM 808 C C . GLY A 1 98 ? 9.312 3.153 -26.773 1.00 96.31 98 GLY A C 1
ATOM 809 O O . GLY A 1 98 ? 8.868 3.656 -25.747 1.00 96.31 98 GLY A O 1
ATOM 810 N N . GLN A 1 99 ? 9.831 1.923 -26.807 1.00 95.94 99 GLN A N 1
ATOM 811 C CA . GLN A 1 99 ? 9.840 1.041 -25.637 1.00 95.94 99 GLN A CA 1
ATOM 812 C C . GLN A 1 99 ? 10.694 1.594 -24.484 1.00 95.94 99 GLN A C 1
ATOM 814 O O . GLN A 1 99 ? 10.314 1.482 -23.321 1.00 95.94 99 GLN A O 1
ATOM 819 N N . PHE A 1 100 ? 11.837 2.215 -24.791 1.00 96.75 100 PHE A N 1
ATOM 820 C CA . PHE A 1 100 ? 12.671 2.865 -23.780 1.00 96.75 100 PHE A CA 1
ATOM 821 C C . PHE A 1 100 ? 11.926 4.013 -23.093 1.00 96.75 100 PHE A C 1
ATOM 823 O O . PHE A 1 100 ? 11.946 4.117 -21.867 1.00 96.75 100 PHE A O 1
ATOM 830 N N . ASN A 1 101 ? 11.259 4.868 -23.872 1.00 96.75 101 ASN A N 1
ATOM 831 C CA . ASN A 1 101 ? 10.495 5.989 -23.329 1.00 96.75 101 ASN A CA 1
ATOM 832 C C . ASN A 1 101 ? 9.335 5.484 -22.461 1.00 96.75 101 ASN A C 1
ATOM 834 O O . ASN A 1 101 ? 9.170 5.949 -21.340 1.00 96.75 101 ASN A O 1
ATOM 838 N N . GLU A 1 102 ? 8.618 4.453 -22.914 1.00 97.62 102 GLU A N 1
ATOM 839 C CA . GLU A 1 102 ? 7.535 3.837 -22.146 1.00 97.62 102 GLU A CA 1
ATOM 840 C C . GLU A 1 102 ? 8.017 3.306 -20.786 1.00 97.62 102 GLU A C 1
ATOM 842 O O . GLU A 1 102 ? 7.420 3.600 -19.751 1.00 97.62 102 GLU A O 1
ATOM 847 N N . PHE A 1 103 ? 9.124 2.557 -20.751 1.00 97.69 103 PHE A N 1
ATOM 848 C CA . PHE A 1 103 ? 9.677 2.052 -19.489 1.00 97.69 103 PHE A CA 1
ATOM 849 C C . PHE A 1 103 ? 10.226 3.166 -18.594 1.00 97.69 103 PHE A C 1
ATOM 851 O O . PHE A 1 103 ? 10.157 3.055 -17.368 1.00 97.69 103 PHE A O 1
ATOM 858 N N . THR A 1 104 ? 10.713 4.256 -19.186 1.00 97.56 104 THR A N 1
ATOM 859 C CA . THR A 1 104 ? 11.151 5.446 -18.448 1.00 97.56 104 THR A CA 1
ATOM 860 C C . THR A 1 104 ? 9.959 6.121 -17.772 1.00 97.56 104 THR A C 1
ATOM 862 O O . THR A 1 104 ? 10.007 6.397 -16.572 1.00 97.56 104 THR A O 1
ATOM 865 N N . ASP A 1 105 ? 8.857 6.304 -18.498 1.00 97.81 105 ASP A N 1
ATOM 866 C CA . ASP A 1 105 ? 7.621 6.875 -17.964 1.00 97.81 105 ASP A CA 1
ATOM 867 C C . ASP A 1 105 ? 7.027 5.988 -16.863 1.00 97.81 105 ASP A C 1
ATOM 869 O O . ASP A 1 105 ? 6.631 6.487 -15.805 1.00 97.81 105 ASP A O 1
ATOM 873 N N . GLN A 1 106 ? 7.022 4.664 -17.056 1.00 96.75 106 GLN A N 1
ATOM 874 C CA . GLN A 1 106 ? 6.600 3.712 -16.025 1.00 96.75 106 GLN A CA 1
ATOM 875 C C . GLN A 1 106 ? 7.455 3.853 -14.758 1.00 96.75 106 GLN A C 1
ATOM 877 O O . GLN A 1 106 ? 6.905 4.010 -13.665 1.00 96.75 106 GLN A O 1
ATOM 882 N N . LYS A 1 107 ? 8.790 3.884 -14.885 1.00 97.69 107 LYS A N 1
ATOM 883 C CA . LYS A 1 107 ? 9.704 4.075 -13.746 1.00 97.69 107 LYS A CA 1
ATOM 884 C C . LYS A 1 107 ? 9.386 5.362 -12.982 1.00 97.69 107 LYS A C 1
ATOM 886 O O . LYS A 1 107 ? 9.263 5.333 -11.756 1.00 97.69 107 LYS A O 1
ATOM 891 N N . GLN A 1 108 ? 9.188 6.476 -13.689 1.00 97.56 108 GLN A N 1
ATOM 892 C CA . GLN A 1 108 ? 8.843 7.756 -13.064 1.00 97.56 108 GLN A CA 1
ATOM 893 C C . GLN A 1 108 ? 7.514 7.695 -12.299 1.00 97.56 108 GLN A C 1
ATOM 895 O O . GLN A 1 108 ? 7.385 8.288 -11.225 1.00 97.56 108 GLN A O 1
ATOM 900 N N . GLN A 1 109 ? 6.514 6.974 -12.813 1.00 95.94 109 GLN A N 1
ATOM 901 C CA . GLN A 1 109 ? 5.245 6.792 -12.106 1.00 95.94 109 GLN A CA 1
ATOM 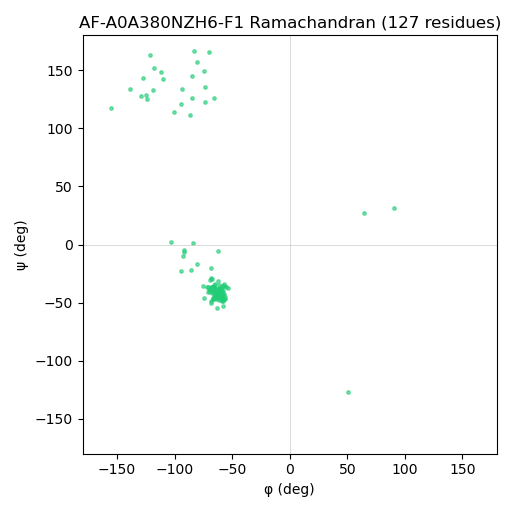902 C C . GLN A 1 109 ? 5.431 6.043 -10.781 1.00 95.94 109 GLN A C 1
ATOM 904 O O . GLN A 1 109 ? 4.865 6.463 -9.770 1.00 95.94 109 GLN A O 1
ATOM 909 N N . HIS A 1 110 ? 6.243 4.983 -10.761 1.00 95.31 110 HIS A N 1
ATOM 910 C CA . HIS A 1 110 ? 6.561 4.237 -9.539 1.00 95.31 110 HIS A CA 1
ATOM 911 C C . HIS A 1 110 ? 7.322 5.105 -8.520 1.00 95.31 110 HIS A C 1
ATOM 913 O O . HIS A 1 110 ? 6.954 5.153 -7.345 1.00 95.31 110 HIS A O 1
ATOM 919 N N . GLN A 1 111 ? 8.294 5.905 -8.972 1.00 96.62 111 GLN A N 1
ATOM 920 C CA . GLN A 1 111 ? 9.009 6.860 -8.113 1.00 96.62 111 GLN A CA 1
ATOM 921 C C . GLN A 1 111 ? 8.070 7.902 -7.480 1.00 96.62 111 GLN A C 1
ATOM 923 O O . GLN A 1 111 ? 8.151 8.167 -6.279 1.00 96.62 111 GLN A O 1
ATOM 928 N N . LYS A 1 112 ? 7.118 8.444 -8.254 1.00 95.81 112 LYS A N 1
ATOM 929 C CA . LYS A 1 112 ? 6.106 9.385 -7.739 1.00 95.81 112 LYS A CA 1
ATOM 930 C C . LYS A 1 112 ? 5.214 8.756 -6.664 1.00 95.81 112 LYS A C 1
ATOM 932 O O . LYS A 1 112 ? 4.808 9.451 -5.734 1.00 95.81 112 LYS A O 1
ATOM 937 N N . ARG A 1 113 ? 4.890 7.461 -6.766 1.00 92.38 113 ARG A N 1
ATOM 938 C CA . ARG A 1 113 ? 4.106 6.751 -5.734 1.00 92.38 113 ARG A CA 1
ATOM 939 C C . ARG A 1 113 ? 4.881 6.643 -4.426 1.00 92.38 113 ARG A C 1
ATOM 941 O O . ARG A 1 113 ? 4.331 6.988 -3.384 1.00 92.38 113 ARG A O 1
ATOM 948 N N . ILE A 1 114 ? 6.157 6.258 -4.493 1.00 94.19 114 ILE A N 1
ATOM 949 C CA . ILE A 1 114 ? 7.047 6.213 -3.324 1.00 94.19 114 ILE A CA 1
ATOM 950 C C . ILE A 1 114 ? 7.128 7.597 -2.662 1.00 94.19 114 ILE A C 1
ATOM 952 O O . ILE A 1 114 ? 6.945 7.712 -1.454 1.00 94.19 114 ILE A O 1
ATOM 956 N N . GLN A 1 115 ? 7.324 8.665 -3.443 1.00 94.31 115 GLN A N 1
ATOM 957 C CA . GLN A 1 115 ? 7.401 10.032 -2.914 1.00 94.31 115 GLN A CA 1
ATOM 958 C C . GLN A 1 115 ? 6.125 10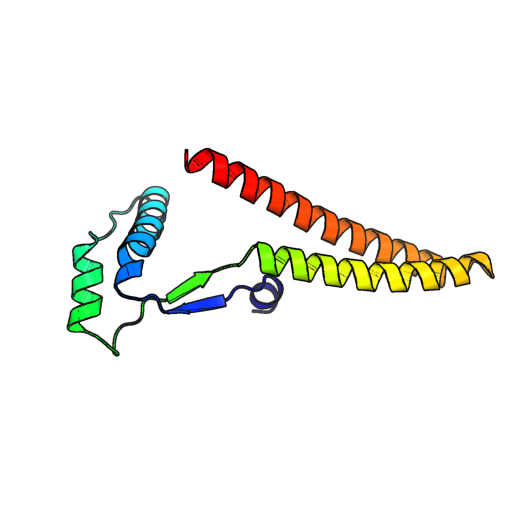.449 -2.165 1.00 94.31 115 GLN A C 1
ATOM 960 O O . GLN A 1 115 ? 6.203 10.999 -1.067 1.00 94.31 115 GLN A O 1
ATOM 965 N N . LYS A 1 116 ? 4.943 10.158 -2.723 1.00 91.19 116 LYS A N 1
ATOM 966 C CA . LYS A 1 116 ? 3.659 10.445 -2.061 1.00 91.19 116 LYS A CA 1
ATOM 967 C C . LYS A 1 116 ? 3.519 9.719 -0.722 1.00 91.19 116 LYS A C 1
ATOM 969 O O . LYS A 1 116 ? 2.992 10.296 0.227 1.00 91.19 116 LYS A O 1
ATOM 974 N N . LEU A 1 117 ? 3.996 8.479 -0.634 1.00 89.56 117 LEU A N 1
ATOM 975 C CA . LEU A 1 117 ? 3.951 7.705 0.607 1.00 89.56 117 LEU A CA 1
ATOM 976 C C . LEU A 1 117 ? 4.890 8.264 1.672 1.00 89.56 117 LEU A C 1
ATOM 978 O O . LEU A 1 117 ? 4.488 8.356 2.828 1.00 89.56 117 LEU A O 1
ATOM 982 N N . TRP A 1 118 ? 6.086 8.718 1.291 1.00 90.19 118 TRP A N 1
ATOM 983 C CA . TRP A 1 118 ? 6.987 9.402 2.221 1.00 90.19 118 TRP A CA 1
ATOM 984 C C . TRP A 1 118 ? 6.369 10.670 2.807 1.00 90.19 118 TRP A C 1
ATOM 986 O O . TRP A 1 118 ? 6.453 10.885 4.012 1.00 90.19 118 TRP A O 1
ATOM 996 N N . ILE A 1 119 ? 5.678 11.463 1.983 1.00 89.75 119 ILE A N 1
ATOM 997 C CA . ILE A 1 119 ? 4.943 12.646 2.454 1.00 89.75 119 ILE A CA 1
ATOM 998 C C . ILE A 1 119 ? 3.845 12.239 3.448 1.00 89.75 119 ILE A C 1
ATOM 1000 O O . ILE A 1 119 ? 3.688 12.862 4.496 1.00 89.75 119 ILE A O 1
ATOM 1004 N N . CYS A 1 120 ? 3.100 11.171 3.153 1.00 83.62 120 CYS A N 1
ATOM 1005 C CA . CYS A 1 120 ? 2.058 10.668 4.048 1.00 83.62 120 CYS A CA 1
ATOM 1006 C C . CYS A 1 120 ? 2.624 10.214 5.405 1.00 83.62 120 CYS A C 1
ATOM 1008 O O . CYS A 1 120 ? 2.067 10.559 6.447 1.00 83.62 120 CYS A O 1
ATOM 1010 N N . LEU A 1 121 ? 3.750 9.494 5.397 1.00 83.94 121 LEU A N 1
ATOM 1011 C CA . LEU A 1 121 ? 4.445 9.044 6.606 1.00 83.94 121 LEU A CA 1
ATOM 1012 C C . LEU A 1 121 ? 4.968 10.220 7.444 1.00 83.94 121 LEU A C 1
ATOM 1014 O O . LEU A 1 121 ? 4.742 10.247 8.654 1.00 83.94 121 LEU A O 1
ATOM 1018 N N . ALA A 1 122 ? 5.592 11.214 6.808 1.00 84.75 122 ALA A N 1
ATOM 1019 C CA . ALA A 1 122 ? 6.090 12.411 7.487 1.00 84.75 122 ALA A CA 1
ATOM 1020 C C . ALA A 1 122 ? 4.957 13.202 8.166 1.00 84.75 122 ALA A C 1
ATOM 1022 O O . ALA A 1 122 ? 5.062 13.568 9.336 1.00 84.75 122 ALA A O 1
ATOM 1023 N N . ASN A 1 123 ? 3.828 13.375 7.473 1.00 79.00 123 ASN A N 1
ATOM 1024 C CA . ASN A 1 123 ? 2.669 14.094 8.008 1.00 79.00 123 ASN A CA 1
ATOM 1025 C C . ASN A 1 123 ? 1.968 13.333 9.148 1.00 79.00 123 ASN A C 1
ATOM 1027 O O . ASN A 1 123 ? 1.405 13.955 10.047 1.00 79.00 123 ASN A O 1
ATOM 1031 N N . LYS A 1 124 ? 1.989 11.991 9.139 1.00 67.25 124 LYS A N 1
ATOM 1032 C CA . LYS A 1 124 ? 1.471 11.182 10.257 1.00 67.25 124 LYS A CA 1
ATOM 1033 C C . LYS A 1 124 ? 2.322 11.348 11.517 1.00 67.25 124 LYS A C 1
ATOM 1035 O O . LYS A 1 124 ? 1.757 11.437 12.602 1.00 67.25 124 LYS A O 1
ATOM 1040 N N . SER A 1 125 ? 3.647 11.433 11.374 1.00 62.38 125 SER A N 1
ATOM 1041 C CA . SER A 1 125 ? 4.563 11.650 12.503 1.00 62.38 125 SER A CA 1
ATOM 1042 C C . SER A 1 125 ? 4.326 12.991 13.205 1.00 62.38 125 SER A C 1
ATOM 1044 O O . SER A 1 125 ? 4.515 13.074 14.411 1.00 62.38 125 SER A O 1
ATOM 1046 N N . GLN A 1 126 ? 3.881 14.019 12.475 1.00 51.84 126 GLN A N 1
ATOM 1047 C CA . GLN A 1 126 ? 3.552 15.338 13.032 1.00 51.84 126 GLN A CA 1
ATOM 1048 C C . GLN A 1 126 ? 2.172 15.417 13.701 1.00 51.84 126 GLN A C 1
ATOM 1050 O O . GLN A 1 126 ? 1.919 16.367 14.426 1.00 51.84 126 GLN A O 1
ATOM 1055 N N . ARG A 1 127 ? 1.267 14.462 13.448 1.00 51.09 127 ARG A N 1
ATOM 1056 C CA . ARG A 1 127 ? -0.071 14.411 14.073 1.00 51.09 127 ARG A CA 1
ATOM 1057 C C . ARG A 1 127 ? -0.127 13.567 15.352 1.00 51.09 127 ARG A C 1
ATOM 1059 O O . ARG A 1 127 ? -1.165 13.553 16.000 1.00 51.09 127 ARG A O 1
ATOM 1066 N N . MET A 1 128 ? 0.936 12.822 15.662 1.00 47.12 128 MET A N 1
ATOM 1067 C CA . MET A 1 128 ? 1.059 12.004 16.880 1.00 47.12 128 MET A CA 1
ATOM 1068 C C . MET A 1 128 ? 1.956 12.643 17.958 1.00 47.12 128 MET A C 1
ATOM 1070 O O . MET A 1 128 ? 2.157 12.029 19.002 1.00 47.12 128 MET A O 1
ATOM 1074 N N . MET A 1 129 ? 2.478 13.848 17.708 1.00 37.19 129 MET A N 1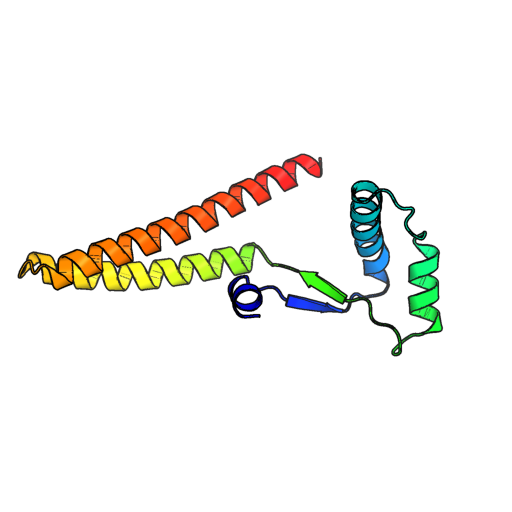
ATOM 1075 C CA . MET A 1 129 ? 3.051 14.751 18.718 1.00 37.19 129 MET A CA 1
ATOM 1076 C C . MET A 1 129 ? 2.049 15.861 19.011 1.00 37.19 129 MET A C 1
ATOM 1078 O O . MET A 1 129 ? 1.979 16.270 20.187 1.00 37.19 129 MET A O 1
#

Foldseek 3Di:
DVVCVLQVWDKDWDDLVCLVVVQVVVCVVCVVV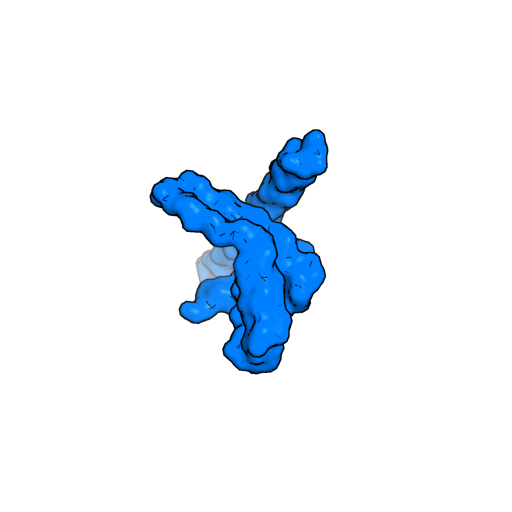VHDDDDSVVVNCVCVVCPVNDTDMDTDGDLVVNLVVLVVLLVVLVVVLVVLVVVCVVPNDPVSVVVNVVSVVVSVVSVVVNVVSVVVVVVVVVVVD

pLDDT: mean 89.81, std 11.32, range [37.19, 97.94]